Protein AF-A0AA49GAH3-F1 (afdb_monomer)

Radius of gyration: 28.06 Å; Cα contacts (8 Å, |Δi|>4): 13; chains: 1; bounding box: 86×39×48 Å

Solvent-accessible surface area (backbone atoms only — not comparable to full-atom values): 6576 Å² total; per-residue (Å²): 123,76,62,58,57,52,54,52,52,53,54,56,59,60,58,72,74,58,83,81,79,80,73,82,80,75,85,64,92,64,93,65,98,59,64,67,64,56,54,50,56,52,45,51,54,49,50,53,52,51,52,53,62,66,69,53,83,61,87,86,55,51,76,66,57,54,49,50,54,54,48,52,54,51,49,49,53,48,52,45,44,60,71,70,61,64,85,81,73,48,74,69,55,51,50,51,53,54,52,50,52,65,73,74,106

Foldseek 3Di:
DVCVVVVVVVVVVVVVPDPPPDDPPPPPPDPDPDPPVVLVVLLVVLVVVVVVLVPDDCPPPDPVVVVVSVVSNVVSVVSNCVSVDDDDQDPVNVVVVVVVVVVVD

Secondary structure (DSSP, 8-state):
-HHHHHHHHHHHHHHTTS--------------S-HHHHHHHHHHHHHHHHHHHHHS--TT--HHHHHHHHHHHHHHHHHHHHHTT-----HHHHHHHHHHHHHH-

Mean predicted aligned error: 17.48 Å

Structure (mmCIF, N/CA/C/O backbone):
data_AF-A0AA49GAH3-F1
#
_entry.id   AF-A0AA49GAH3-F1
#
loop_
_atom_site.group_PDB
_atom_site.id
_atom_site.type_symbol
_atom_site.label_atom_id
_atom_site.label_alt_id
_atom_site.label_comp_id
_atom_site.label_asym_id
_atom_site.label_entity_id
_atom_site.label_seq_id
_atom_site.pdbx_PDB_ins_code
_atom_site.Cartn_x
_atom_site.Cartn_y
_atom_site.Cartn_z
_atom_site.occupancy
_atom_site.B_iso_or_equiv
_atom_site.auth_seq_id
_atom_site.auth_comp_id
_atom_site.auth_asym_id
_atom_site.auth_atom_id
_atom_site.pdbx_PDB_model_num
ATOM 1 N N . MET A 1 1 ? 63.019 15.940 -11.161 1.00 56.88 1 MET A N 1
ATOM 2 C CA . MET A 1 1 ? 61.651 15.466 -10.824 1.00 56.88 1 MET A CA 1
ATOM 3 C C . MET A 1 1 ? 60.511 16.315 -11.424 1.00 56.88 1 MET A C 1
ATOM 5 O O . MET A 1 1 ? 59.392 16.244 -10.932 1.00 56.88 1 MET A O 1
ATOM 9 N N . LYS A 1 2 ? 60.725 17.112 -12.487 1.00 58.97 2 LYS A N 1
ATOM 10 C CA . LYS A 1 2 ? 59.653 17.957 -13.064 1.00 58.97 2 LYS A CA 1
ATOM 11 C C . LYS A 1 2 ? 58.742 17.179 -14.025 1.00 58.97 2 LYS A C 1
ATOM 13 O O . LYS A 1 2 ? 57.534 17.372 -14.025 1.00 58.97 2 LYS A O 1
ATOM 18 N N . ASN A 1 3 ? 59.317 16.211 -14.737 1.00 59.06 3 ASN A N 1
ATOM 19 C CA . ASN A 1 3 ? 58.610 15.418 -15.748 1.00 59.06 3 ASN A CA 1
ATOM 20 C C . ASN A 1 3 ? 57.853 14.231 -15.130 1.00 59.06 3 ASN A C 1
ATOM 22 O O . ASN A 1 3 ? 56.906 13.734 -15.720 1.00 59.06 3 ASN A O 1
ATOM 26 N N . PHE A 1 4 ? 58.217 13.815 -13.913 1.00 77.56 4 PHE A N 1
ATOM 27 C CA . PHE A 1 4 ? 57.547 12.724 -13.197 1.00 77.56 4 PHE A CA 1
ATOM 28 C C . PHE A 1 4 ? 56.079 13.056 -12.885 1.00 77.56 4 PHE A C 1
ATOM 30 O O . PHE A 1 4 ? 55.201 12.219 -13.055 1.00 77.56 4 PHE A O 1
ATOM 37 N N . LYS A 1 5 ? 55.794 14.317 -12.533 1.00 80.06 5 LYS A N 1
ATOM 38 C CA . LYS A 1 5 ? 54.421 14.803 -12.328 1.00 80.06 5 LYS A CA 1
ATOM 39 C C . LYS A 1 5 ? 53.601 14.786 -13.625 1.00 80.06 5 LYS A C 1
ATOM 41 O O . LYS A 1 5 ? 52.415 14.488 -13.584 1.00 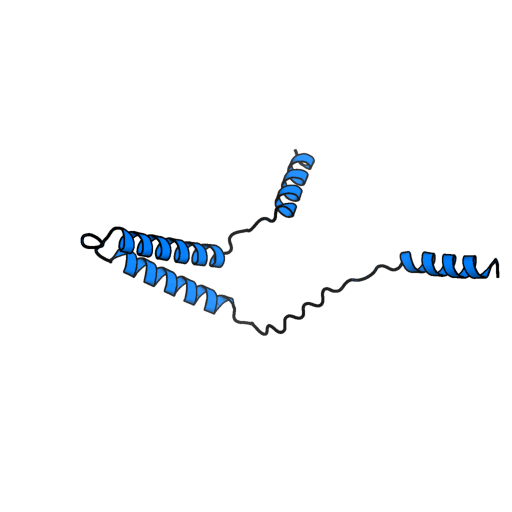80.06 5 LYS A O 1
ATOM 46 N N . VAL A 1 6 ? 54.242 15.053 -14.766 1.00 81.19 6 VAL A N 1
ATOM 47 C CA . VAL A 1 6 ? 53.610 15.005 -16.096 1.00 81.19 6 VAL A CA 1
ATOM 48 C C . VAL A 1 6 ? 53.306 13.561 -16.504 1.00 81.19 6 VAL A C 1
ATOM 50 O O . VAL A 1 6 ? 52.223 13.281 -17.010 1.00 81.19 6 VAL A O 1
ATOM 53 N N . TYR A 1 7 ? 54.205 12.620 -16.206 1.00 83.75 7 TYR A N 1
ATOM 54 C CA . TYR A 1 7 ? 53.948 11.191 -16.414 1.00 83.75 7 TYR A CA 1
ATOM 55 C C . TYR A 1 7 ? 52.801 10.669 -15.536 1.00 83.75 7 TYR A C 1
ATOM 57 O O . TYR A 1 7 ? 51.936 9.954 -16.025 1.00 83.75 7 TYR A O 1
ATOM 65 N N . ILE A 1 8 ? 52.715 11.087 -14.270 1.00 84.06 8 ILE A N 1
ATOM 66 C CA . ILE A 1 8 ? 51.582 10.715 -13.406 1.00 84.06 8 ILE A CA 1
ATOM 67 C C . ILE A 1 8 ? 50.266 11.314 -13.927 1.00 84.06 8 ILE A C 1
ATOM 69 O O . ILE A 1 8 ? 49.255 10.617 -13.986 1.00 84.06 8 ILE A O 1
ATOM 73 N N . ALA A 1 9 ? 50.272 12.581 -14.350 1.00 82.25 9 ALA A N 1
ATOM 74 C CA . ALA A 1 9 ? 49.077 13.248 -14.865 1.00 82.25 9 ALA A CA 1
ATOM 75 C C . ALA A 1 9 ? 48.564 12.626 -16.177 1.00 82.25 9 ALA A C 1
ATOM 77 O O . ALA A 1 9 ? 47.359 12.490 -16.363 1.00 82.25 9 ALA A O 1
ATOM 78 N N . THR A 1 10 ? 49.467 12.209 -17.069 1.00 78.69 10 THR A N 1
ATOM 79 C CA . THR A 1 10 ? 49.102 11.570 -18.348 1.00 78.69 10 THR A CA 1
ATOM 80 C C . THR A 1 10 ? 48.545 10.160 -18.159 1.00 78.69 10 THR A C 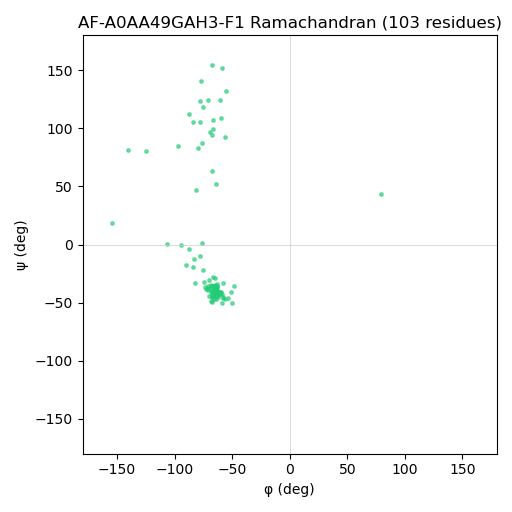1
ATOM 82 O O . THR A 1 10 ? 47.571 9.804 -18.817 1.00 78.69 10 THR A O 1
ATOM 85 N N . VAL A 1 11 ? 49.079 9.386 -17.210 1.00 82.88 11 VAL A N 1
ATOM 86 C CA . VAL A 1 11 ? 48.532 8.066 -16.853 1.00 82.88 11 VAL A CA 1
ATOM 87 C C . VAL A 1 11 ? 47.155 8.192 -16.190 1.00 82.88 11 VAL A C 1
ATOM 89 O O . VAL A 1 11 ? 46.248 7.432 -16.521 1.00 82.88 11 VAL A O 1
ATOM 92 N N . ALA A 1 12 ? 46.960 9.182 -15.313 1.00 79.62 12 ALA A N 1
ATOM 93 C CA . ALA A 1 12 ? 45.665 9.431 -14.678 1.00 79.62 12 ALA A CA 1
ATOM 94 C C . ALA A 1 12 ? 44.584 9.858 -15.690 1.00 79.62 12 ALA A C 1
ATOM 96 O O . ALA A 1 12 ? 43.453 9.382 -15.620 1.00 79.62 12 ALA A O 1
ATOM 97 N N . LEU A 1 13 ? 44.941 10.703 -16.663 1.00 80.75 13 LEU A N 1
ATOM 98 C CA . LEU A 1 13 ? 44.036 11.139 -17.732 1.00 80.75 13 LEU A CA 1
ATOM 99 C C . LEU A 1 13 ? 43.675 9.991 -18.692 1.00 80.75 13 LEU A C 1
ATOM 101 O O . LEU A 1 13 ? 42.546 9.903 -19.160 1.00 80.75 13 LEU A O 1
ATOM 105 N N . ALA A 1 14 ? 44.611 9.081 -18.974 1.00 77.19 14 ALA A N 1
ATOM 106 C CA . ALA A 1 14 ? 44.324 7.903 -19.792 1.00 77.19 14 ALA A CA 1
ATOM 107 C C . ALA A 1 14 ? 43.342 6.938 -19.098 1.00 77.19 14 ALA A C 1
ATOM 109 O O . ALA A 1 14 ? 42.581 6.243 -19.767 1.00 77.19 14 ALA A O 1
ATOM 110 N N . PHE A 1 15 ? 43.314 6.925 -17.761 1.00 76.94 15 PHE A N 1
ATOM 111 C CA . PHE A 1 15 ? 42.434 6.050 -16.987 1.00 76.94 15 PHE A CA 1
ATOM 112 C C . PHE A 1 15 ? 40.966 6.515 -16.969 1.00 76.94 15 PHE A C 1
ATOM 114 O O . PHE A 1 15 ? 40.070 5.697 -16.779 1.00 76.94 15 PHE A O 1
ATOM 121 N N . SER A 1 16 ? 40.687 7.801 -17.221 1.00 75.56 16 SER A N 1
ATOM 122 C CA . SER A 1 16 ? 39.318 8.342 -17.194 1.00 75.56 16 SER A CA 1
ATOM 123 C C . SER A 1 16 ? 38.480 8.027 -18.438 1.00 75.56 16 SER A C 1
ATOM 125 O O . SER A 1 16 ? 37.278 8.274 -18.430 1.00 75.56 16 SER A O 1
ATOM 127 N N . PHE A 1 17 ? 39.085 7.491 -19.504 1.00 76.06 17 PHE A N 1
ATOM 128 C CA . PHE A 1 17 ? 38.373 7.105 -20.732 1.00 76.06 17 PHE A CA 1
ATOM 129 C C . PHE A 1 17 ? 37.954 5.630 -20.768 1.00 76.06 17 PHE A C 1
ATOM 131 O O . PHE A 1 17 ? 37.326 5.199 -21.735 1.00 76.06 17 PHE A O 1
ATOM 138 N N . PHE A 1 18 ? 38.261 4.843 -19.732 1.00 76.75 18 PHE A N 1
ATOM 139 C CA . PHE A 1 18 ? 37.789 3.463 -19.664 1.00 76.75 18 PHE A CA 1
ATOM 140 C C . PHE A 1 18 ? 36.316 3.424 -19.229 1.00 76.75 18 PHE A C 1
ATOM 142 O O . PHE A 1 18 ? 35.988 3.929 -18.152 1.00 76.75 18 PHE A O 1
ATOM 149 N N . PRO A 1 19 ? 35.411 2.812 -20.018 1.00 72.50 19 PRO A N 1
ATOM 150 C CA . PRO A 1 19 ? 34.029 2.636 -19.601 1.00 72.50 19 PRO A CA 1
ATOM 151 C C . PRO A 1 19 ? 33.987 1.672 -18.411 1.00 72.50 19 PRO A C 1
ATOM 153 O O . PRO A 1 19 ? 34.184 0.463 -18.557 1.00 72.50 19 PRO A O 1
ATOM 156 N N . VAL A 1 20 ? 33.731 2.207 -17.215 1.00 74.56 20 VAL A N 1
ATOM 157 C CA . VAL A 1 20 ? 33.490 1.399 -16.016 1.00 74.56 20 VAL A CA 1
ATOM 158 C C . VAL A 1 20 ? 32.172 0.655 -16.218 1.00 74.56 20 VAL A C 1
ATOM 160 O O . VAL A 1 20 ? 31.087 1.204 -16.046 1.00 74.56 20 VAL A O 1
ATOM 163 N N . SER A 1 21 ? 32.266 -0.613 -16.609 1.00 73.38 21 SER A N 1
ATOM 164 C CA . SER A 1 21 ? 31.116 -1.511 -16.667 1.00 73.38 21 SER A CA 1
ATOM 165 C C . SER A 1 21 ? 30.759 -1.943 -15.245 1.00 73.38 21 SER A C 1
ATOM 167 O O . SER A 1 21 ? 31.242 -2.961 -14.753 1.00 73.38 21 SER A O 1
ATOM 169 N N . LEU A 1 22 ? 29.929 -1.148 -14.566 1.00 67.44 22 LEU A N 1
ATOM 170 C CA . LEU A 1 22 ? 29.306 -1.539 -13.304 1.00 67.44 22 LEU A CA 1
ATOM 171 C C . LEU A 1 22 ? 28.285 -2.648 -13.592 1.00 67.44 22 LEU A C 1
ATOM 173 O O . LEU A 1 22 ? 27.152 -2.381 -13.985 1.00 67.44 22 LEU A O 1
ATOM 177 N N . LYS A 1 23 ? 28.683 -3.910 -13.413 1.00 72.50 23 LYS A N 1
ATOM 178 C CA . LYS A 1 23 ? 27.713 -4.996 -13.248 1.00 72.50 23 LYS A CA 1
ATOM 179 C C . LYS A 1 23 ? 27.158 -4.890 -11.834 1.00 72.50 23 LYS A C 1
ATOM 181 O O . LYS A 1 23 ? 27.914 -4.991 -10.873 1.00 72.50 23 LYS A O 1
ATOM 186 N N . ALA A 1 24 ? 25.852 -4.671 -11.722 1.00 61.53 24 ALA A N 1
ATOM 187 C CA . ALA A 1 24 ? 25.154 -4.817 -10.458 1.00 61.53 24 ALA A CA 1
ATOM 188 C C . ALA A 1 24 ? 25.326 -6.268 -9.992 1.00 61.53 24 ALA A C 1
ATOM 190 O O . ALA A 1 24 ? 24.768 -7.184 -10.601 1.00 61.53 24 ALA A O 1
ATOM 191 N N . ASP A 1 25 ? 26.131 -6.474 -8.948 1.00 56.50 25 ASP A N 1
ATOM 192 C CA . ASP A 1 25 ? 26.167 -7.744 -8.238 1.00 56.50 25 ASP A CA 1
ATOM 193 C C . ASP A 1 25 ? 24.820 -7.891 -7.547 1.00 56.50 25 ASP A C 1
ATOM 195 O O . ASP A 1 25 ? 24.545 -7.323 -6.488 1.00 56.50 25 ASP A O 1
ATOM 199 N N . THR A 1 26 ? 23.922 -8.586 -8.231 1.00 50.44 26 THR A N 1
ATOM 200 C CA . THR A 1 26 ? 22.679 -9.001 -7.619 1.00 50.44 26 THR A CA 1
ATOM 201 C C . THR A 1 26 ? 23.052 -10.220 -6.796 1.00 50.44 26 THR A C 1
ATOM 203 O O . THR A 1 26 ? 22.903 -11.355 -7.246 1.00 50.44 26 THR A O 1
ATOM 206 N N . GLY A 1 27 ? 23.566 -9.971 -5.589 1.00 50.56 27 GLY A N 1
ATOM 207 C CA . GLY A 1 27 ? 23.702 -10.947 -4.513 1.00 50.56 27 GLY A CA 1
ATOM 208 C C . GLY A 1 27 ? 22.329 -11.434 -4.049 1.00 50.56 27 GLY A C 1
ATOM 209 O O . GLY A 1 27 ? 22.001 -11.390 -2.871 1.00 50.56 27 GLY A O 1
ATOM 210 N N . ASN A 1 28 ? 21.500 -11.885 -4.986 1.00 47.50 28 ASN A N 1
ATOM 211 C CA . ASN A 1 28 ? 20.227 -12.515 -4.735 1.00 47.50 28 ASN A CA 1
ATOM 212 C C . ASN A 1 28 ? 20.485 -14.009 -4.784 1.00 47.50 28 ASN A C 1
ATOM 214 O O . ASN A 1 28 ? 20.264 -14.687 -5.787 1.00 47.50 28 ASN A O 1
ATOM 218 N N . ASN A 1 29 ? 20.923 -14.527 -3.642 1.00 54.03 29 ASN A N 1
ATOM 219 C CA . ASN A 1 29 ? 20.723 -15.920 -3.290 1.00 54.03 29 ASN A CA 1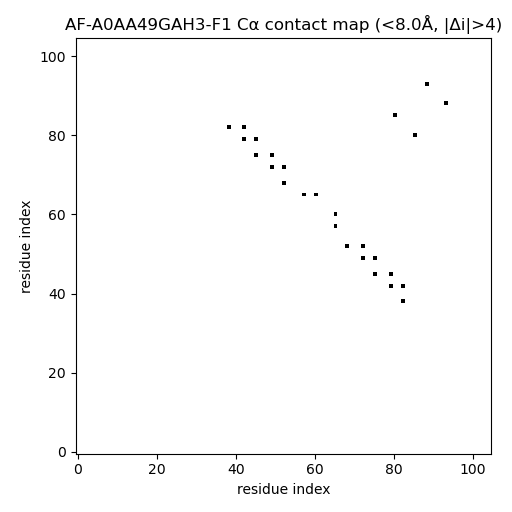
ATOM 220 C C . ASN A 1 29 ? 19.219 -16.161 -3.058 1.00 54.03 29 ASN A C 1
ATOM 222 O O . ASN A 1 29 ? 18.769 -16.439 -1.953 1.00 54.03 29 ASN A O 1
ATOM 226 N N . VAL A 1 30 ? 18.417 -15.982 -4.105 1.00 48.62 30 VAL A N 1
ATOM 227 C CA . VAL A 1 30 ? 16.983 -16.241 -4.084 1.00 48.62 30 VAL A CA 1
ATOM 228 C C . VAL A 1 30 ? 16.706 -17.215 -5.211 1.00 48.62 30 VAL A C 1
ATOM 230 O O . VAL A 1 30 ? 16.276 -16.870 -6.310 1.00 48.62 30 VAL A O 1
ATOM 233 N N . LYS A 1 31 ? 16.976 -18.485 -4.906 1.00 55.56 31 LYS A N 1
ATOM 234 C CA . LYS A 1 31 ? 16.200 -19.579 -5.476 1.00 55.56 31 LYS A CA 1
ATOM 235 C C . LYS A 1 31 ? 14.733 -19.326 -5.121 1.00 55.56 31 LYS A C 1
ATOM 237 O O . LYS A 1 31 ? 14.296 -19.757 -4.064 1.00 55.56 31 LYS A O 1
ATOM 242 N N . THR A 1 32 ? 13.973 -18.660 -5.980 1.00 46.09 32 THR A N 1
ATOM 243 C CA . THR A 1 32 ? 12.511 -18.717 -5.883 1.00 46.09 32 THR A CA 1
ATOM 244 C C . THR A 1 32 ? 11.929 -18.785 -7.275 1.00 46.09 32 THR A C 1
ATOM 246 O O . THR A 1 32 ? 11.455 -17.809 -7.843 1.00 46.09 32 THR A O 1
ATOM 249 N N . THR A 1 33 ? 11.939 -19.993 -7.814 1.00 51.09 33 THR A N 1
ATOM 250 C CA . THR A 1 33 ? 11.053 -20.404 -8.897 1.00 51.09 33 THR A CA 1
ATOM 251 C C . THR A 1 33 ? 9.685 -20.791 -8.306 1.00 51.09 33 THR A C 1
ATOM 253 O O . THR A 1 33 ? 9.187 -21.848 -8.633 1.00 51.09 33 THR A O 1
ATOM 256 N N . GLU A 1 34 ? 9.089 -19.992 -7.401 1.00 52.12 34 GLU A N 1
ATOM 257 C CA . GLU A 1 34 ? 7.751 -20.237 -6.799 1.00 52.12 34 GLU A CA 1
ATOM 258 C C . GLU A 1 34 ? 6.966 -18.984 -6.284 1.00 52.12 34 GLU A C 1
ATOM 260 O O . GLU A 1 34 ? 6.043 -19.148 -5.483 1.00 52.12 34 GLU A O 1
ATOM 265 N N . PRO A 1 35 ? 7.229 -17.711 -6.661 1.00 55.25 35 PRO A N 1
ATOM 266 C CA . PRO A 1 35 ? 6.570 -16.591 -5.975 1.00 55.25 35 PRO A CA 1
ATOM 267 C C . PRO A 1 35 ? 5.067 -16.491 -6.295 1.00 55.25 35 PRO A C 1
ATOM 269 O O . PRO A 1 35 ? 4.280 -16.089 -5.446 1.00 55.25 35 PRO A O 1
ATOM 272 N N . THR A 1 36 ? 4.626 -16.906 -7.484 1.00 54.53 36 THR A N 1
ATOM 273 C CA . THR A 1 36 ? 3.266 -16.613 -7.964 1.00 54.53 36 THR A CA 1
ATOM 274 C C . THR A 1 36 ? 2.173 -17.423 -7.260 1.00 54.53 36 THR A C 1
ATOM 276 O O . THR A 1 36 ? 1.114 -16.877 -6.959 1.00 54.53 36 THR A O 1
ATOM 279 N N . LYS A 1 37 ? 2.421 -18.704 -6.940 1.00 56.47 37 LYS A N 1
ATOM 280 C CA . LYS A 1 37 ? 1.445 -19.541 -6.212 1.00 56.47 37 LYS A CA 1
ATOM 281 C C . LYS A 1 37 ? 1.249 -19.059 -4.777 1.00 56.47 37 LYS A C 1
ATOM 283 O O . LYS A 1 37 ? 0.120 -18.979 -4.310 1.00 56.47 37 LYS A O 1
ATOM 288 N N . ASN A 1 38 ? 2.335 -18.703 -4.093 1.00 60.94 38 ASN A N 1
ATOM 289 C CA . ASN A 1 38 ? 2.276 -18.265 -2.699 1.00 60.94 38 ASN A CA 1
ATOM 290 C C . ASN A 1 38 ? 1.533 -16.922 -2.562 1.00 60.94 38 ASN A C 1
ATOM 292 O O . ASN A 1 38 ? 0.693 -16.760 -1.679 1.00 60.94 38 ASN A O 1
ATOM 296 N N . THR A 1 39 ? 1.754 -15.994 -3.498 1.00 64.25 39 THR A N 1
ATOM 297 C CA . THR A 1 39 ? 1.051 -14.704 -3.533 1.00 64.25 39 THR A CA 1
ATOM 298 C C . THR A 1 39 ? -0.457 -14.856 -3.756 1.00 64.25 39 THR A C 1
ATOM 300 O O . THR A 1 39 ? -1.239 -14.182 -3.086 1.00 64.25 39 THR A O 1
ATOM 303 N N . GLN A 1 40 ? -0.882 -15.762 -4.645 1.00 69.56 40 GLN A N 1
ATOM 304 C CA . GLN A 1 40 ? -2.305 -16.036 -4.887 1.00 69.56 40 GLN A CA 1
ATOM 305 C C . GLN A 1 40 ? -2.980 -16.690 -3.675 1.00 69.56 40 GLN A C 1
ATOM 307 O O . GLN A 1 40 ? -4.031 -16.224 -3.244 1.00 69.56 40 GLN A O 1
ATOM 312 N N . ILE A 1 41 ? -2.336 -17.693 -3.067 1.00 76.62 41 ILE A N 1
ATOM 313 C CA . ILE A 1 41 ? -2.842 -18.369 -1.860 1.00 76.62 41 ILE A CA 1
ATOM 314 C C . ILE A 1 41 ? -2.993 -17.377 -0.696 1.00 76.62 41 ILE A C 1
ATOM 316 O O . ILE A 1 41 ? -3.989 -17.401 0.025 1.00 76.62 41 ILE A O 1
ATOM 320 N N . ARG A 1 42 ? -2.030 -16.461 -0.518 1.00 79.50 42 ARG A N 1
ATOM 321 C CA . ARG A 1 42 ? -2.138 -15.395 0.489 1.00 79.50 42 ARG A CA 1
ATOM 322 C C . ARG A 1 42 ? -3.278 -14.424 0.210 1.00 79.50 42 ARG A C 1
ATOM 324 O O . ARG A 1 42 ? -3.953 -14.007 1.147 1.00 79.50 42 ARG A O 1
ATOM 331 N N . ALA A 1 43 ? -3.481 -14.048 -1.050 1.00 80.50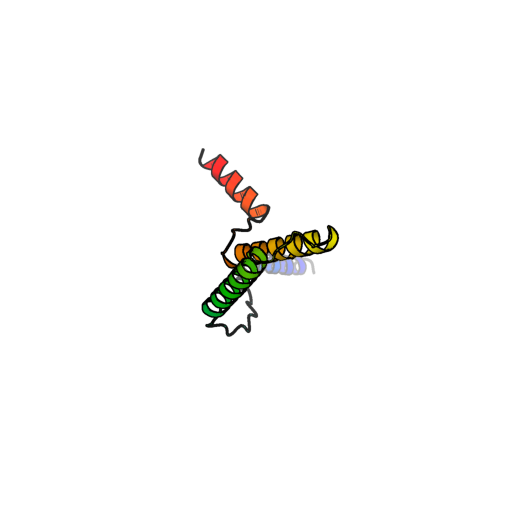 43 ALA A N 1
ATOM 332 C CA . ALA A 1 43 ? -4.569 -13.152 -1.414 1.00 80.50 43 ALA A CA 1
ATOM 333 C C . ALA A 1 43 ? -5.936 -13.785 -1.114 1.00 80.50 43 ALA A C 1
ATOM 335 O O . ALA A 1 43 ? -6.801 -13.135 -0.537 1.00 80.50 43 ALA A O 1
ATOM 336 N N . GLU A 1 44 ? -6.101 -15.068 -1.430 1.00 84.12 44 GLU A N 1
ATOM 337 C CA . GLU A 1 44 ? -7.328 -15.820 -1.160 1.00 84.12 44 GLU A CA 1
ATOM 338 C C . GLU A 1 44 ? -7.607 -15.951 0.347 1.00 84.12 44 GLU A C 1
ATOM 340 O O . GLU A 1 44 ? -8.723 -15.698 0.795 1.00 84.12 44 GLU A O 1
ATOM 345 N N . LEU A 1 45 ? -6.577 -16.217 1.161 1.00 86.94 45 LEU A N 1
ATOM 346 C CA . LEU A 1 45 ? -6.686 -16.215 2.626 1.00 86.94 45 LEU A CA 1
ATOM 347 C C . LEU A 1 45 ? -7.184 -14.862 3.171 1.00 86.94 45 LEU A C 1
ATOM 349 O O . LEU A 1 45 ? -8.073 -14.820 4.022 1.00 86.94 45 LEU A O 1
ATOM 353 N N . LEU A 1 46 ? -6.612 -13.754 2.685 1.00 86.56 46 LEU A N 1
ATOM 354 C CA . LEU A 1 46 ? -7.003 -12.403 3.100 1.00 86.56 46 LEU A CA 1
ATOM 355 C C . LEU A 1 46 ? -8.447 -12.082 2.697 1.00 86.56 46 LEU A C 1
ATOM 357 O O . LEU A 1 46 ? -9.164 -11.453 3.471 1.00 86.56 46 LEU A O 1
ATOM 361 N N . ILE A 1 47 ? -8.885 -12.531 1.517 1.00 87.31 47 ILE A N 1
ATOM 362 C CA . ILE A 1 47 ? -10.272 -12.377 1.058 1.00 87.31 47 ILE A CA 1
ATOM 363 C C . ILE A 1 47 ? -11.226 -13.162 1.965 1.00 87.31 47 ILE A C 1
ATOM 365 O O . ILE A 1 47 ? -12.199 -12.583 2.445 1.00 87.31 47 ILE A O 1
ATOM 369 N N . ASN A 1 48 ? -10.911 -14.419 2.285 1.00 91.62 48 ASN A N 1
ATOM 370 C CA . ASN A 1 48 ? -11.734 -15.243 3.177 1.00 91.62 48 ASN A CA 1
ATOM 371 C C . ASN A 1 48 ? -11.876 -14.606 4.567 1.00 91.62 48 ASN A C 1
ATOM 373 O O . ASN A 1 48 ? -12.967 -14.561 5.131 1.00 91.62 48 ASN A O 1
ATOM 377 N N . ARG A 1 49 ? -10.791 -14.034 5.107 1.00 90.88 49 ARG A N 1
ATOM 378 C CA . ARG A 1 49 ? -10.839 -13.315 6.388 1.00 90.88 49 ARG A CA 1
ATOM 379 C C . ARG A 1 49 ? -11.707 -12.054 6.318 1.00 90.88 49 ARG A C 1
ATOM 381 O O . ARG A 1 49 ? -12.404 -11.730 7.275 1.00 90.88 49 ARG A O 1
ATOM 388 N N . LEU A 1 50 ? -11.677 -11.330 5.198 1.00 90.44 50 LEU A N 1
ATOM 389 C CA . LEU A 1 50 ? -12.542 -10.166 4.990 1.00 90.44 50 LEU A CA 1
ATOM 390 C C . LEU A 1 50 ? -14.021 -10.551 4.891 1.00 90.44 50 LEU A C 1
ATOM 392 O O . LEU A 1 50 ? -14.867 -9.796 5.371 1.00 90.44 50 LEU A O 1
ATOM 396 N N . GLU A 1 51 ? -14.327 -11.700 4.293 1.00 89.88 51 GLU A N 1
ATOM 397 C CA . GLU A 1 51 ? -15.684 -12.243 4.229 1.00 89.88 51 GLU A CA 1
ATOM 398 C C . GLU A 1 51 ? -16.189 -12.638 5.620 1.00 89.88 51 GLU A C 1
ATOM 400 O O . GLU A 1 51 ? -17.260 -12.197 6.028 1.00 89.88 51 GLU A O 1
ATOM 405 N N . GLU A 1 52 ? -15.355 -13.298 6.424 1.00 89.50 52 GLU A N 1
ATOM 406 C CA . GLU A 1 52 ? -15.664 -13.570 7.831 1.00 89.50 52 GLU A CA 1
ATOM 407 C C . GLU A 1 52 ? -15.970 -12.272 8.603 1.00 89.50 52 GLU A C 1
ATOM 409 O O . GLU A 1 52 ? -16.993 -12.163 9.270 1.00 89.50 52 GLU A O 1
ATOM 414 N N . ILE A 1 53 ? -15.143 -11.228 8.451 1.00 89.44 53 ILE A N 1
ATOM 415 C CA . ILE A 1 53 ? -15.352 -9.920 9.104 1.00 89.44 53 ILE A CA 1
ATOM 416 C C . ILE A 1 53 ? -16.625 -9.204 8.618 1.00 89.44 53 ILE A C 1
ATOM 418 O O . ILE A 1 53 ? -17.203 -8.368 9.333 1.00 89.44 53 ILE A O 1
ATOM 422 N N . LYS A 1 54 ? -17.036 -9.452 7.376 1.00 87.56 54 LYS A N 1
ATOM 423 C CA . LYS A 1 54 ? -18.269 -8.903 6.810 1.00 87.56 54 LYS A CA 1
ATOM 424 C C . LYS A 1 54 ? -19.491 -9.537 7.474 1.00 87.56 54 LYS A C 1
ATOM 426 O O . LYS A 1 54 ? -20.430 -8.795 7.755 1.00 87.56 54 LYS A O 1
ATOM 431 N N . ASP A 1 55 ? -19.421 -10.829 7.775 1.00 91.12 55 ASP A N 1
ATOM 432 C CA . ASP A 1 55 ? -20.516 -11.602 8.367 1.00 91.12 55 ASP A CA 1
ATOM 433 C C . ASP A 1 55 ? -20.607 -11.462 9.899 1.00 91.12 55 ASP A C 1
ATOM 435 O O . ASP A 1 55 ? -21.629 -11.807 10.491 1.00 91.12 55 ASP A O 1
ATOM 439 N N . ILE A 1 56 ? -19.583 -10.896 10.552 1.00 87.88 56 ILE A N 1
ATOM 440 C CA . ILE A 1 56 ? -19.641 -10.533 11.977 1.00 87.88 56 ILE A CA 1
ATOM 441 C C . ILE A 1 56 ? -20.764 -9.515 12.225 1.00 87.88 56 ILE A C 1
ATOM 443 O O . ILE A 1 56 ? -20.742 -8.403 11.680 1.00 87.88 56 ILE A O 1
ATOM 447 N N . ASP A 1 57 ? -21.676 -9.850 13.142 1.00 86.69 57 ASP A N 1
ATOM 448 C CA . ASP A 1 57 ? -22.612 -8.884 13.711 1.00 86.69 57 ASP A CA 1
ATOM 449 C C . ASP A 1 57 ? -21.875 -7.911 14.647 1.00 86.69 57 ASP A C 1
ATOM 451 O O . ASP A 1 57 ? -21.170 -8.295 15.578 1.00 86.69 57 ASP A O 1
ATOM 455 N N . LYS A 1 58 ? -22.012 -6.616 14.359 1.00 86.00 58 LYS A N 1
ATOM 456 C CA . LYS A 1 58 ? -21.291 -5.515 15.021 1.00 86.00 58 LYS A CA 1
ATOM 457 C C . LYS A 1 58 ? -22.201 -4.725 15.956 1.00 86.00 58 LYS A C 1
ATOM 459 O O . LYS A 1 58 ? -21.747 -3.726 16.520 1.00 86.00 58 LYS A O 1
ATOM 464 N N . SER A 1 59 ? -23.471 -5.103 16.069 1.00 85.44 59 SER A N 1
ATOM 465 C CA . SER A 1 59 ? -24.480 -4.448 16.905 1.00 85.44 59 SER A CA 1
ATOM 466 C C . SER A 1 59 ? -23.975 -4.250 18.342 1.00 85.44 59 SER A C 1
ATOM 468 O O . SER A 1 59 ? -23.905 -3.108 18.804 1.00 85.44 59 SER A O 1
ATOM 470 N N . ASP A 1 60 ? -23.455 -5.317 18.948 1.00 88.62 60 ASP A N 1
ATOM 471 C CA . ASP A 1 60 ? -23.028 -5.361 20.352 1.00 88.62 60 ASP A CA 1
ATOM 472 C C . ASP A 1 60 ? -21.574 -4.916 20.606 1.0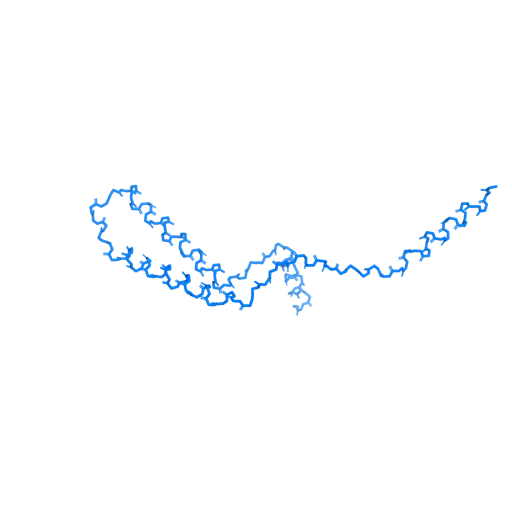0 88.62 60 ASP A C 1
ATOM 474 O O . ASP A 1 60 ? -21.143 -4.800 21.752 1.00 88.62 60 ASP A O 1
ATOM 478 N N . MET A 1 61 ? -20.799 -4.615 19.558 1.00 89.56 61 MET A N 1
ATOM 479 C CA . MET A 1 61 ? -19.387 -4.242 19.716 1.00 89.56 61 MET A CA 1
ATOM 480 C C . MET A 1 61 ? -19.207 -2.794 20.200 1.00 89.56 61 MET A C 1
ATOM 482 O O . MET A 1 61 ? -19.835 -1.846 19.699 1.00 89.56 61 MET A O 1
ATOM 486 N N . ASN A 1 62 ? -18.236 -2.591 21.090 1.00 89.44 62 ASN A N 1
ATOM 487 C CA . ASN A 1 62 ? -17.793 -1.273 21.530 1.00 89.44 62 ASN A CA 1
ATOM 488 C C . ASN A 1 62 ? -17.100 -0.514 20.378 1.00 89.44 62 ASN A C 1
ATOM 490 O O . ASN A 1 62 ? -16.516 -1.072 19.448 1.00 89.44 62 ASN A O 1
ATOM 494 N N . SER A 1 63 ? -17.121 0.813 20.456 1.00 89.00 63 SER A N 1
ATOM 495 C CA . SER A 1 63 ? -16.410 1.737 19.571 1.00 89.00 63 SER A CA 1
ATOM 496 C C . SER A 1 63 ? -14.928 1.389 19.343 1.00 89.00 63 SER A C 1
ATOM 498 O O . SER A 1 63 ? -14.438 1.566 18.220 1.00 89.00 63 SER A O 1
ATOM 500 N N . SER A 1 64 ? -14.230 0.872 20.365 1.00 88.81 64 SER A N 1
ATOM 501 C CA . SER A 1 64 ? -12.829 0.433 20.271 1.00 88.81 64 SER A CA 1
ATOM 502 C C . SER A 1 64 ? -12.675 -0.808 19.393 1.00 88.81 64 SER A C 1
ATOM 504 O O . SER A 1 64 ? -11.888 -0.801 18.450 1.00 88.81 64 SER A O 1
ATOM 506 N N . GLU A 1 65 ? -13.497 -1.828 19.616 1.00 86.38 65 GLU A N 1
ATOM 507 C CA . GLU A 1 65 ? -13.464 -3.089 18.866 1.00 86.38 65 GLU A CA 1
ATOM 508 C C . GLU A 1 65 ? -13.854 -2.854 17.401 1.00 86.38 65 GLU A C 1
ATOM 510 O O . GLU A 1 65 ? -13.169 -3.276 16.470 1.00 86.38 65 GLU A O 1
ATOM 515 N N . LYS A 1 66 ? -14.877 -2.019 17.168 1.00 89.06 66 LYS A N 1
ATOM 516 C CA . LYS A 1 66 ? -15.241 -1.555 15.821 1.00 89.06 66 LYS A CA 1
ATOM 517 C C . LYS A 1 66 ? -14.075 -0.841 15.128 1.00 89.06 66 LYS A C 1
ATOM 519 O O . LYS A 1 66 ? -13.958 -0.885 13.902 1.00 89.06 66 LYS A O 1
ATOM 524 N N . LYS A 1 67 ? -13.220 -0.131 15.874 1.00 89.75 67 LYS A N 1
ATOM 525 C CA . LYS A 1 67 ? -12.036 0.552 15.327 1.00 89.75 67 LYS A CA 1
ATOM 526 C C . LYS A 1 67 ? -10.934 -0.438 14.967 1.00 89.75 67 LYS A C 1
ATOM 528 O O . LYS A 1 67 ? -10.264 -0.212 13.963 1.00 89.75 67 LYS A O 1
ATOM 533 N N . GLU A 1 68 ? -10.760 -1.499 15.742 1.00 90.69 68 GLU A N 1
ATOM 534 C CA . GLU A 1 68 ? -9.810 -2.575 15.452 1.00 90.69 68 GLU A CA 1
ATOM 535 C C . GLU A 1 68 ? -10.207 -3.344 14.196 1.00 90.69 68 GLU A C 1
ATOM 537 O O . GLU A 1 68 ? -9.400 -3.414 13.273 1.00 90.69 68 GLU A O 1
ATOM 542 N N . ILE A 1 69 ? -11.480 -3.730 14.069 1.00 91.25 69 ILE A N 1
ATOM 543 C CA . ILE A 1 69 ? -12.031 -4.342 12.847 1.00 91.25 69 ILE A CA 1
ATOM 544 C C . ILE A 1 69 ? -11.752 -3.460 11.619 1.00 91.25 69 ILE A C 1
ATOM 546 O O . ILE A 1 69 ? -11.274 -3.924 10.587 1.00 91.25 69 ILE A O 1
ATOM 550 N N . ARG A 1 70 ? -11.994 -2.144 11.717 1.00 89.94 70 ARG A N 1
ATOM 551 C CA . ARG A 1 70 ? -11.701 -1.214 10.610 1.00 89.94 70 ARG A CA 1
ATOM 552 C C . ARG A 1 70 ? -10.211 -1.137 10.275 1.00 89.94 70 ARG A C 1
ATOM 554 O O . ARG A 1 70 ? -9.873 -0.899 9.116 1.00 89.94 70 ARG A O 1
ATOM 561 N N . LYS A 1 71 ? -9.322 -1.265 11.264 1.00 92.56 71 LYS A N 1
ATOM 562 C CA . LYS A 1 71 ? -7.871 -1.288 11.034 1.00 92.56 71 LYS A CA 1
ATOM 563 C C . LYS A 1 71 ? -7.455 -2.582 10.344 1.00 92.56 71 LYS A C 1
ATOM 565 O O . LYS A 1 71 ? -6.702 -2.499 9.381 1.00 92.56 71 LYS A O 1
ATOM 570 N N . GLU A 1 72 ? -7.976 -3.722 10.791 1.00 87.94 72 GLU A N 1
ATOM 571 C CA . GLU A 1 72 ? -7.721 -5.038 1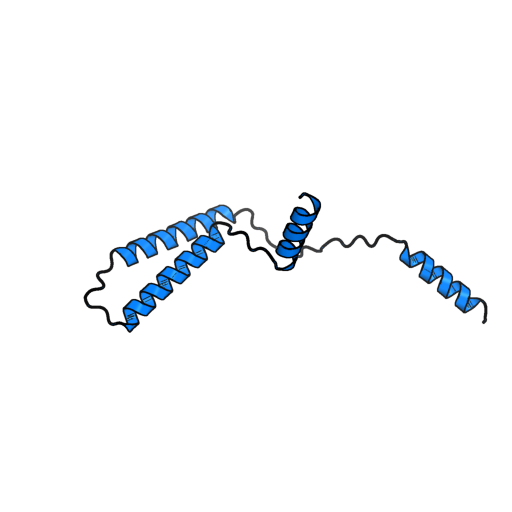0.196 1.00 87.94 72 GLU A CA 1
ATOM 572 C C . GLU A 1 72 ? -8.150 -5.057 8.724 1.00 87.94 72 GLU A C 1
ATOM 574 O O . GLU A 1 72 ? -7.329 -5.330 7.851 1.00 87.94 72 GLU A O 1
ATOM 579 N N . VAL A 1 73 ? -9.375 -4.609 8.424 1.00 91.50 73 VAL A N 1
ATOM 580 C CA . VAL A 1 73 ? -9.877 -4.509 7.042 1.00 91.50 73 VAL A CA 1
ATOM 581 C C . VAL A 1 73 ? -8.985 -3.617 6.174 1.00 91.50 73 VAL A C 1
ATOM 583 O O . VAL A 1 73 ? -8.643 -3.976 5.048 1.00 91.50 73 VAL A O 1
ATOM 586 N N . ARG A 1 74 ? -8.574 -2.447 6.681 1.00 89.69 74 ARG A N 1
ATOM 587 C CA . ARG A 1 74 ? -7.691 -1.529 5.939 1.00 89.69 74 ARG A CA 1
ATOM 588 C C . ARG A 1 74 ? -6.30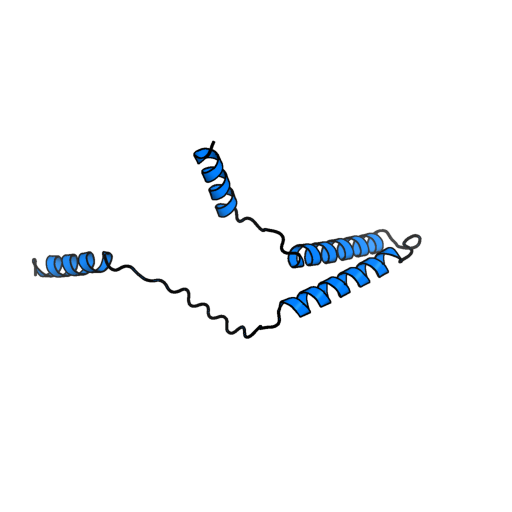2 -2.122 5.701 1.00 89.69 74 ARG A C 1
ATOM 590 O O . ARG A 1 74 ? -5.730 -1.879 4.642 1.00 89.69 74 ARG A O 1
ATOM 597 N N . ALA A 1 75 ? -5.762 -2.857 6.670 1.00 88.44 75 ALA A N 1
ATOM 598 C CA . ALA A 1 75 ? -4.465 -3.511 6.551 1.00 88.44 75 ALA A CA 1
ATOM 599 C C . ALA A 1 75 ? -4.514 -4.635 5.507 1.00 88.44 75 ALA A C 1
ATOM 601 O O . ALA A 1 75 ? -3.714 -4.614 4.574 1.00 88.44 75 ALA A O 1
ATOM 602 N N . ALA A 1 76 ? -5.512 -5.521 5.588 1.00 85.81 76 ALA A N 1
ATOM 603 C CA . ALA A 1 76 ? -5.723 -6.595 4.618 1.00 85.81 76 ALA A CA 1
ATOM 604 C C . ALA A 1 76 ? -5.928 -6.049 3.194 1.00 85.81 76 ALA A C 1
ATOM 606 O O . ALA A 1 76 ? -5.316 -6.525 2.242 1.00 85.81 76 ALA A O 1
ATOM 607 N N . HIS A 1 77 ? -6.716 -4.980 3.038 1.00 83.69 77 HIS A N 1
ATOM 608 C CA . HIS A 1 77 ? -6.913 -4.334 1.739 1.00 83.69 77 HIS A CA 1
ATOM 609 C C . HIS A 1 77 ? -5.622 -3.700 1.189 1.00 83.69 77 HIS A C 1
ATOM 611 O O . HIS A 1 77 ? -5.399 -3.684 -0.023 1.00 83.69 77 HIS A O 1
ATOM 617 N N . LYS A 1 78 ? -4.764 -3.146 2.054 1.00 84.06 78 LYS A N 1
ATOM 618 C CA . LYS A 1 78 ? -3.463 -2.602 1.644 1.00 84.06 78 LYS A CA 1
ATOM 619 C C . LYS A 1 78 ? -2.526 -3.718 1.173 1.00 84.06 78 LYS A C 1
ATOM 621 O O . LYS A 1 78 ? -1.936 -3.571 0.108 1.00 84.06 78 LYS A O 1
ATOM 626 N N . GLU A 1 79 ? -2.456 -4.826 1.909 1.00 83.31 79 GLU A N 1
ATOM 627 C CA . GLU A 1 79 ? -1.647 -5.996 1.543 1.00 83.31 79 GLU A CA 1
ATOM 628 C C . GLU A 1 79 ? -2.118 -6.614 0.218 1.00 83.31 79 GLU A C 1
ATOM 630 O O . GLU A 1 79 ? -1.302 -6.890 -0.659 1.00 83.31 79 GLU A O 1
ATOM 635 N N . LEU A 1 80 ? -3.434 -6.728 0.003 1.00 81.94 80 LEU A N 1
ATOM 636 C CA . LEU A 1 80 ? -4.001 -7.160 -1.279 1.00 81.94 80 LEU A CA 1
ATOM 637 C C . LEU A 1 80 ? -3.644 -6.209 -2.428 1.00 81.94 80 LEU A C 1
ATOM 639 O O . LEU A 1 80 ? -3.315 -6.662 -3.523 1.00 81.94 80 LEU A O 1
ATOM 643 N N . LYS A 1 81 ? -3.666 -4.893 -2.194 1.00 77.19 81 LYS A N 1
ATOM 644 C CA . LYS A 1 81 ? -3.318 -3.896 -3.216 1.00 77.19 81 LYS A CA 1
ATOM 645 C C . LYS A 1 81 ? -1.831 -3.938 -3.583 1.00 77.19 81 LYS A C 1
ATOM 647 O O . LYS A 1 81 ? -1.494 -3.841 -4.763 1.00 77.19 81 LYS A O 1
ATOM 652 N N . GLU A 1 82 ? -0.959 -4.110 -2.595 1.00 74.94 82 GLU A N 1
ATOM 653 C CA . GLU A 1 82 ? 0.481 -4.315 -2.794 1.00 74.94 82 GLU A CA 1
ATOM 654 C C . GLU A 1 82 ? 0.755 -5.628 -3.541 1.00 74.94 82 GLU A C 1
ATOM 656 O O . GLU A 1 82 ? 1.525 -5.642 -4.499 1.00 74.94 82 GLU A O 1
ATOM 661 N N . SER A 1 83 ? 0.038 -6.696 -3.181 1.00 70.50 83 SER A N 1
ATOM 662 C CA . SER A 1 83 ? 0.075 -8.001 -3.851 1.00 70.50 83 SER A CA 1
ATOM 663 C C . SER A 1 83 ? -0.417 -7.936 -5.307 1.00 70.50 83 SER A C 1
ATOM 665 O O . SER A 1 83 ? 0.148 -8.583 -6.186 1.00 70.50 83 SER A O 1
ATOM 667 N N . SER A 1 84 ? -1.416 -7.091 -5.597 1.00 64.56 84 SER A N 1
ATOM 668 C CA . SER A 1 84 ? -1.975 -6.891 -6.945 1.00 64.56 84 SER A CA 1
ATOM 669 C C . SER A 1 84 ? -1.105 -6.047 -7.892 1.00 64.56 84 SER A C 1
ATOM 671 O O . SER A 1 84 ? -1.500 -5.812 -9.032 1.00 64.56 84 SER A O 1
ATOM 673 N N . GLY A 1 85 ? 0.078 -5.597 -7.454 1.00 59.81 85 GLY A N 1
ATOM 674 C CA . GLY A 1 85 ? 1.031 -4.902 -8.324 1.00 59.81 85 GLY A CA 1
ATOM 675 C C . GLY A 1 85 ? 0.691 -3.432 -8.574 1.00 59.81 85 GLY A C 1
ATOM 676 O O . GLY A 1 85 ? 0.799 -2.946 -9.699 1.00 59.81 85 GLY A O 1
ATOM 677 N N . GLY A 1 86 ? 0.288 -2.696 -7.533 1.00 61.00 86 GLY A N 1
ATOM 678 C CA . GLY A 1 86 ? 0.195 -1.238 -7.620 1.00 61.00 86 GLY A CA 1
ATOM 679 C C . GLY A 1 86 ? 1.527 -0.610 -8.059 1.00 61.00 86 GLY A C 1
ATOM 680 O O . GLY A 1 86 ? 2.582 -0.936 -7.518 1.00 61.00 86 GLY A O 1
ATOM 681 N N . VAL A 1 87 ? 1.491 0.305 -9.034 1.00 62.31 87 VAL A N 1
ATOM 682 C CA . VAL A 1 87 ? 2.697 1.001 -9.512 1.00 62.31 87 VAL A CA 1
ATOM 683 C C . VAL A 1 87 ? 3.069 2.104 -8.521 1.00 62.31 87 VAL A C 1
ATOM 685 O O . VAL A 1 87 ? 2.428 3.154 -8.464 1.00 62.31 87 VAL A O 1
ATOM 688 N N . TYR A 1 88 ? 4.121 1.873 -7.739 1.00 62.47 88 TYR A N 1
ATOM 689 C CA . TYR A 1 88 ? 4.729 2.894 -6.890 1.00 62.47 88 TYR A CA 1
ATOM 690 C C . TYR A 1 88 ? 5.714 3.710 -7.719 1.00 62.47 88 TYR A C 1
ATOM 692 O O . TYR A 1 88 ? 6.806 3.260 -8.064 1.00 62.47 88 TYR A O 1
ATOM 700 N N . LEU A 1 89 ? 5.304 4.925 -8.061 1.00 71.56 89 LEU A N 1
ATOM 701 C CA . LEU A 1 89 ? 6.115 5.856 -8.825 1.00 71.56 89 LEU A CA 1
ATOM 702 C C . LEU A 1 89 ? 6.989 6.670 -7.867 1.00 71.56 89 LEU A C 1
ATOM 704 O O . LEU A 1 89 ? 6.499 7.471 -7.074 1.00 71.56 89 LEU A O 1
ATOM 708 N N . SER A 1 90 ? 8.300 6.436 -7.929 1.00 77.81 90 SER A N 1
ATOM 709 C CA . SER A 1 90 ? 9.288 7.260 -7.228 1.00 77.81 90 SER A CA 1
ATOM 710 C C . SER A 1 90 ? 9.186 8.721 -7.676 1.00 77.81 90 SER A C 1
ATOM 712 O O . SER A 1 90 ? 8.846 8.991 -8.829 1.00 77.81 90 SER A O 1
ATOM 714 N N . VAL A 1 91 ? 9.558 9.663 -6.804 1.00 91.00 91 VAL A N 1
ATOM 715 C CA . VAL A 1 91 ? 9.603 11.101 -7.127 1.00 91.00 9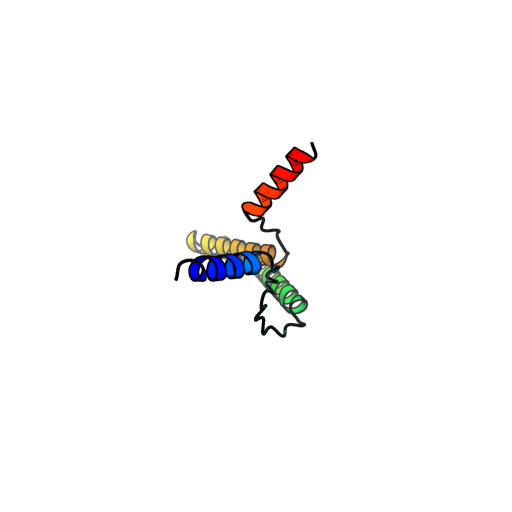1 VAL A CA 1
ATOM 716 C C . VAL A 1 91 ? 10.401 11.354 -8.413 1.00 91.00 91 VAL A C 1
ATOM 718 O O . VAL A 1 91 ? 9.957 12.109 -9.271 1.00 91.00 91 VAL A O 1
ATOM 721 N N . GLY A 1 92 ? 11.527 10.657 -8.609 1.00 89.62 92 GLY A N 1
ATOM 722 C CA . GLY A 1 92 ? 12.319 10.772 -9.841 1.00 89.62 92 GLY A CA 1
ATOM 723 C C . GLY A 1 92 ? 11.602 10.243 -11.089 1.00 89.62 92 GLY A C 1
ATOM 724 O O . GLY A 1 92 ? 11.718 10.826 -12.163 1.00 89.62 92 GLY A O 1
ATOM 725 N N . ALA A 1 93 ? 10.811 9.177 -10.950 1.00 89.75 93 ALA A N 1
ATOM 726 C CA . ALA A 1 93 ? 10.028 8.621 -12.051 1.00 89.75 93 ALA A CA 1
ATOM 727 C C . ALA A 1 93 ? 8.850 9.540 -12.431 1.00 89.75 93 ALA A C 1
ATOM 729 O O . ALA A 1 93 ? 8.565 9.705 -13.614 1.00 89.75 93 ALA A O 1
ATOM 730 N N . ILE A 1 94 ? 8.225 10.203 -11.450 1.00 92.31 94 ILE A N 1
ATOM 731 C CA . ILE A 1 94 ? 7.185 11.219 -11.689 1.00 92.31 94 ILE A CA 1
ATOM 732 C C . ILE A 1 94 ? 7.773 12.407 -12.462 1.00 92.31 94 ILE A C 1
ATOM 734 O O . ILE A 1 94 ? 7.176 12.852 -13.440 1.00 92.31 94 ILE A O 1
ATOM 738 N N . LEU A 1 95 ? 8.962 12.883 -12.072 1.00 94.56 95 LEU A N 1
ATOM 739 C CA . LEU A 1 95 ? 9.652 13.977 -12.765 1.00 94.56 95 LEU A CA 1
ATOM 740 C C . LEU A 1 95 ? 10.028 13.613 -14.209 1.00 94.56 95 LEU A C 1
ATOM 742 O O . LEU A 1 95 ? 9.850 14.439 -15.100 1.00 94.56 95 LEU A O 1
ATOM 746 N N . LEU A 1 96 ? 10.497 12.386 -14.463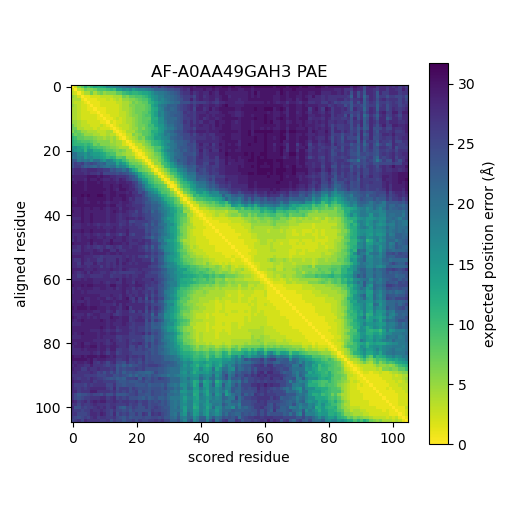 1.00 93.31 96 LEU A N 1
ATOM 747 C CA . LEU A 1 96 ? 10.813 11.926 -15.822 1.00 93.31 96 LEU A CA 1
ATOM 748 C C . LEU A 1 96 ? 9.581 11.874 -16.730 1.00 93.31 96 LEU A C 1
ATOM 750 O O . LEU A 1 96 ? 9.652 12.317 -17.874 1.00 93.31 96 LEU A O 1
ATOM 754 N N . ILE A 1 97 ? 8.455 11.361 -16.228 1.00 92.94 97 ILE A N 1
ATOM 755 C CA . ILE A 1 97 ? 7.198 11.325 -16.988 1.00 92.94 97 ILE A CA 1
ATOM 756 C C . ILE A 1 97 ? 6.704 12.746 -17.274 1.00 92.94 97 ILE A C 1
ATOM 758 O O . ILE A 1 97 ? 6.320 13.038 -18.403 1.00 92.94 97 ILE A O 1
ATOM 762 N N . ALA A 1 98 ? 6.753 13.642 -16.284 1.00 93.06 98 ALA A N 1
ATOM 763 C CA . ALA A 1 98 ? 6.366 15.038 -16.469 1.00 93.06 98 ALA A CA 1
ATOM 764 C C . ALA A 1 98 ? 7.238 15.745 -17.523 1.00 93.06 98 ALA A C 1
ATOM 766 O O . ALA A 1 98 ? 6.710 16.439 -18.388 1.00 93.06 98 ALA A O 1
ATOM 767 N N . LEU A 1 99 ? 8.557 15.524 -17.500 1.00 93.62 99 LEU A N 1
ATOM 768 C CA . LEU A 1 99 ? 9.487 16.053 -18.501 1.00 93.62 99 LEU A CA 1
ATOM 769 C C . LEU A 1 99 ? 9.181 15.515 -19.909 1.00 93.62 99 LEU A C 1
ATOM 771 O O . LEU A 1 99 ? 9.150 16.282 -20.867 1.00 93.62 99 LEU A O 1
ATOM 775 N N . LEU A 1 100 ? 8.931 14.206 -20.035 1.00 93.75 100 LEU A N 1
ATOM 776 C CA . LEU A 1 100 ? 8.561 13.566 -21.302 1.00 93.75 100 LEU A CA 1
ATOM 777 C C . LEU A 1 100 ? 7.267 14.141 -21.883 1.00 93.75 100 LEU A C 1
ATOM 779 O O . LEU A 1 100 ? 7.213 14.396 -23.081 1.00 93.75 100 LEU A O 1
ATOM 783 N N . LEU A 1 101 ? 6.253 14.377 -21.046 1.00 93.25 101 LEU A N 1
ATOM 784 C CA . LEU A 1 101 ? 4.992 14.989 -21.472 1.00 93.25 101 LEU A CA 1
ATOM 785 C C . LEU A 1 101 ? 5.186 16.419 -21.986 1.00 93.25 101 LEU A C 1
ATOM 787 O O . LEU A 1 101 ? 4.540 16.791 -22.953 1.00 93.25 101 LEU A O 1
ATOM 791 N N . ILE A 1 102 ? 6.089 17.195 -21.379 1.00 94.25 102 ILE A N 1
ATOM 792 C CA . ILE A 1 102 ? 6.432 18.550 -21.845 1.00 94.25 102 ILE A CA 1
ATOM 793 C C . ILE A 1 102 ? 7.177 18.514 -23.186 1.00 94.25 102 ILE A C 1
ATOM 795 O O . ILE A 1 102 ? 7.006 19.415 -23.993 1.00 94.25 102 ILE A O 1
ATOM 799 N N . LEU A 1 103 ? 8.013 17.500 -23.428 1.00 93.19 103 LEU A N 1
ATOM 800 C CA . LEU A 1 103 ? 8.759 17.356 -24.684 1.00 93.19 103 LEU A CA 1
ATOM 801 C C . LEU A 1 103 ? 7.870 16.889 -25.853 1.00 93.19 103 LEU A C 1
ATOM 803 O O . LEU A 1 103 ? 8.156 17.208 -27.003 1.00 93.19 103 LEU A O 1
ATOM 807 N N . PHE A 1 104 ? 6.851 16.074 -25.561 1.00 87.00 104 PHE A N 1
ATOM 808 C CA . PHE A 1 104 ? 5.951 15.484 -26.561 1.00 87.00 104 PHE A CA 1
ATOM 809 C C . PHE A 1 104 ? 4.715 16.332 -26.884 1.00 87.00 104 PHE A C 1
ATOM 811 O O . PHE A 1 104 ? 4.067 16.059 -27.896 1.00 87.00 104 PHE A O 1
ATOM 818 N N . LEU A 1 105 ? 4.367 17.290 -26.021 1.00 81.81 105 LEU A N 1
ATOM 819 C CA . LEU A 1 105 ? 3.288 18.257 -26.235 1.00 81.81 105 LEU A CA 1
ATOM 820 C C . LEU A 1 105 ? 3.782 19.448 -27.063 1.00 81.81 105 LEU A C 1
ATOM 822 O O . LEU A 1 105 ? 3.031 19.856 -27.976 1.00 81.81 105 LEU A O 1
#

pLDDT: mean 78.27, std 13.64, range [46.09, 94.56]

Sequence (105 aa):
MKNFKVYIATVALAFSFFPVSLKADTGNNVKTTEPTKNTQIRAELLINRLEEIKDIDKSDMNSSEKKEIRKEVRAAHKELKESSGGVYLSVGAILLIALLLILFL

Organism: NCBI:txid3059078

Nearest PDB structures (foldseek):
  5l89-assembly3_Z  TM=7.341E-01  e=9.370E+00  Rhodospirillum rubrum